Protein AF-A0A7S1Y8U8-F1 (afdb_monomer_lite)

Radius of gyration: 18.51 Å; chains: 1; bounding box: 50×30×47 Å

Sequence (179 aa):
EILGRHKGVWYHTVGQRKGIGRVLDPKATSRGPWFVVAKDPSKRIVYVSNEYDQEGFTQARSVVCVEDVQWIGGTPPDELQRNETSRFHMKIRHGPRLVEGTLRMITETTGKVKLDKKDSGLAPGQYVVFYELEGDQCYGAGVISEHHWGQFIEANREMSSGLSTATPGVTVCSMAERN

InterPro domains:
  IPR023382 tRNA-specific 2-thiouridylase MnmA-like, central domain superfamily [G3DSA:2.30.30.280] (1-55)
  IPR046884 tRNA-specific 2-thiouridylase MnmA-like, central domain [PF20259] (1-49)
  IPR046885 tRNA-specific 2-thiouridylase MnmA-like, C-terminal domain [PF20258] (65-144)
  IPR051305 tRNA-specific 2-thiouridylase MnmA [PTHR43052] (2-151)

pLDDT: mean 76.79, std 18.48, range [28.14, 97.0]

Secondary structure (DSSP, 8-state):
-EEEEES-GGG--TT--TTGGGTB-HHHHTT---EEEEEETTTTEEEEES-TTSTTTS--EEEEEEEEEEETTSS--HHHHTT-EEEEEEE-SSSS--EEEEEEESSSS-EEEEEEEEETT--TTPEEEEE-SSSS-EEEEEEEPTHHHHHHHHHTTGGGSS---PSTT---EEEEEP-

Organism: NCBI:txid210454

Structure (mmCIF, N/CA/C/O backbone):
data_AF-A0A7S1Y8U8-F1
#
_entry.id   AF-A0A7S1Y8U8-F1
#
loop_
_atom_site.group_PDB
_atom_site.id
_atom_site.type_symbol
_atom_site.label_atom_id
_atom_site.label_alt_id
_atom_site.label_comp_id
_atom_site.label_asym_id
_atom_site.label_entity_id
_atom_site.label_seq_id
_atom_site.pdbx_PDB_ins_code
_atom_site.Cartn_x
_atom_site.Cartn_y
_atom_site.Cartn_z
_atom_site.occupancy
_atom_site.B_iso_or_equiv
_atom_site.auth_seq_id
_atom_site.auth_comp_id
_atom_site.auth_asym_id
_atom_site.auth_atom_id
_atom_site.pdbx_PDB_model_num
ATOM 1 N N . GLU A 1 1 ? 21.272 4.872 -16.345 1.00 69.19 1 GLU A N 1
ATOM 2 C CA . GLU A 1 1 ? 21.391 4.424 -17.757 1.00 69.19 1 GLU A CA 1
ATOM 3 C C . GLU A 1 1 ? 19.986 4.147 -18.307 1.00 69.19 1 GLU A C 1
ATOM 5 O O . GLU A 1 1 ? 19.155 3.664 -17.540 1.00 69.19 1 GLU A O 1
ATOM 10 N N . ILE A 1 2 ? 19.689 4.483 -19.574 1.00 80.00 2 ILE A N 1
ATOM 11 C CA . ILE A 1 2 ? 18.428 4.072 -20.225 1.00 80.00 2 ILE A CA 1
ATOM 12 C C . ILE A 1 2 ? 18.645 2.676 -20.802 1.00 80.00 2 ILE A C 1
ATOM 14 O O . ILE A 1 2 ? 19.481 2.508 -21.684 1.00 80.00 2 ILE A O 1
ATOM 18 N N . LEU A 1 3 ? 17.894 1.687 -20.323 1.00 82.88 3 LEU A N 1
ATOM 19 C CA . LEU A 1 3 ? 18.066 0.288 -20.721 1.00 82.88 3 LEU A CA 1
ATOM 20 C C . LEU A 1 3 ? 17.022 -0.208 -21.710 1.00 82.88 3 LEU A C 1
ATOM 22 O O . LEU A 1 3 ? 17.063 -1.375 -22.064 1.00 82.88 3 LEU A O 1
ATOM 26 N N . GLY A 1 4 ? 16.056 0.606 -22.127 1.00 84.31 4 GLY A N 1
ATOM 27 C CA . GLY A 1 4 ? 14.989 0.113 -22.989 1.00 84.31 4 GLY A CA 1
ATOM 28 C C . GLY A 1 4 ? 13.886 1.118 -23.268 1.00 84.31 4 GLY A C 1
ATOM 29 O O . GLY A 1 4 ? 13.909 2.247 -22.768 1.00 84.31 4 GLY A O 1
ATOM 30 N N . ARG A 1 5 ? 12.901 0.686 -24.066 1.00 82.00 5 ARG A N 1
ATOM 31 C CA . ARG A 1 5 ? 11.708 1.481 -24.377 1.00 82.00 5 ARG A CA 1
ATOM 32 C C . ARG A 1 5 ? 10.408 0.700 -24.218 1.00 82.00 5 ARG A C 1
ATOM 34 O O . ARG A 1 5 ? 10.218 -0.349 -24.840 1.00 82.00 5 ARG A O 1
ATOM 41 N N . HIS A 1 6 ? 9.468 1.267 -23.470 1.00 83.88 6 HIS A N 1
ATOM 42 C CA . HIS A 1 6 ? 8.156 0.673 -23.207 1.00 83.88 6 HIS A CA 1
ATOM 43 C C . HIS A 1 6 ? 7.020 1.408 -23.940 1.00 83.88 6 HIS A C 1
ATOM 45 O O . HIS A 1 6 ? 7.225 2.464 -24.527 1.00 83.88 6 HIS A O 1
ATOM 51 N N . LYS A 1 7 ? 5.818 0.818 -23.957 1.00 79.62 7 LYS A N 1
ATOM 52 C CA . LYS A 1 7 ? 4.628 1.358 -24.653 1.00 79.62 7 LYS A CA 1
ATOM 53 C C . LYS A 1 7 ? 3.739 2.248 -23.767 1.00 79.62 7 LYS A C 1
ATOM 55 O O . LYS A 1 7 ? 2.592 2.486 -24.113 1.00 79.62 7 LYS A O 1
ATOM 60 N N . GLY A 1 8 ? 4.232 2.626 -22.592 1.00 78.94 8 GLY A N 1
ATOM 61 C CA . GLY A 1 8 ? 3.480 3.379 -21.587 1.00 78.94 8 GLY A CA 1
ATOM 62 C C . GLY A 1 8 ? 3.658 2.835 -20.179 1.00 78.94 8 GLY A C 1
ATOM 63 O O . GLY A 1 8 ? 3.891 1.640 -19.986 1.00 78.94 8 GLY A O 1
ATOM 64 N N . VAL A 1 9 ? 3.640 3.736 -19.198 1.00 79.06 9 VAL A N 1
ATOM 65 C CA . VAL A 1 9 ? 3.912 3.423 -17.782 1.00 79.06 9 VAL A CA 1
ATOM 66 C C . VAL A 1 9 ? 2.844 2.482 -17.208 1.00 79.06 9 VAL A C 1
ATOM 68 O O . VAL A 1 9 ? 3.146 1.619 -16.389 1.00 79.06 9 VAL A O 1
ATOM 71 N N . TRP A 1 10 ? 1.611 2.590 -17.705 1.00 80.50 10 TRP A N 1
ATOM 72 C CA . TRP A 1 10 ? 0.447 1.808 -17.278 1.00 80.50 10 TRP A CA 1
ATOM 73 C C . TRP A 1 10 ? 0.550 0.307 -17.567 1.00 80.50 10 TRP A C 1
ATOM 75 O O . TRP A 1 10 ? -0.069 -0.493 -16.874 1.00 80.50 10 TRP A O 1
ATOM 85 N N . TYR A 1 11 ? 1.367 -0.096 -18.546 1.00 82.69 11 TYR A N 1
ATOM 86 C CA . TYR A 1 11 ? 1.608 -1.511 -18.861 1.00 82.69 11 TYR A CA 1
ATOM 87 C C . TYR A 1 11 ? 2.568 -2.195 -17.882 1.00 82.69 11 TYR A C 1
ATOM 89 O O . TYR A 1 11 ? 2.895 -3.372 -18.060 1.00 82.69 11 TYR A O 1
ATOM 97 N N . HIS A 1 12 ? 3.041 -1.454 -16.878 1.00 80.38 12 HIS A N 1
ATOM 98 C CA . HIS A 1 12 ? 4.022 -1.916 -15.920 1.00 80.38 12 HIS A CA 1
ATOM 99 C C . HIS A 1 12 ? 3.521 -1.817 -14.481 1.00 80.38 12 HIS A C 1
ATOM 101 O O . HIS A 1 12 ? 2.915 -0.831 -14.055 1.00 80.38 12 HIS A O 1
ATOM 107 N N . THR A 1 13 ? 3.829 -2.852 -13.707 1.00 77.94 13 THR A N 1
ATOM 108 C CA . THR A 1 13 ? 3.494 -2.952 -12.283 1.00 77.94 13 THR A CA 1
ATOM 109 C C . THR A 1 13 ? 4.784 -3.046 -11.490 1.00 77.94 13 THR A C 1
ATOM 111 O O . THR A 1 13 ? 5.685 -3.782 -11.882 1.00 77.94 13 THR A O 1
ATOM 114 N N . VAL A 1 14 ? 4.899 -2.326 -10.375 1.00 76.19 14 VAL A N 1
ATOM 115 C CA . VAL A 1 14 ? 6.058 -2.487 -9.485 1.00 76.19 14 VAL A CA 1
ATOM 116 C C . VAL A 1 14 ? 6.130 -3.938 -8.994 1.00 76.19 14 VAL A C 1
ATOM 118 O O . VAL A 1 14 ? 5.110 -4.540 -8.671 1.00 76.19 14 VAL A O 1
ATOM 121 N N . GLY A 1 15 ? 7.324 -4.527 -9.016 1.00 72.62 15 GLY A N 1
ATOM 122 C CA . GLY A 1 15 ? 7.565 -5.951 -8.773 1.00 72.62 15 GLY A CA 1
ATOM 123 C C . GLY A 1 15 ? 7.315 -6.866 -9.974 1.00 72.62 15 GLY A C 1
ATOM 124 O O . GLY A 1 15 ? 7.547 -8.073 -9.894 1.00 72.62 15 GLY A O 1
ATOM 125 N N . GLN A 1 16 ? 6.884 -6.329 -11.121 1.00 81.88 16 GLN A N 1
ATOM 126 C CA . GLN A 1 16 ? 6.806 -7.107 -12.354 1.00 81.88 16 GLN A CA 1
ATOM 127 C C . GLN A 1 16 ? 8.196 -7.637 -12.717 1.00 81.88 16 GLN A C 1
ATOM 129 O O . GLN A 1 16 ? 9.157 -6.883 -12.723 1.00 81.88 16 GLN A O 1
ATOM 134 N N . ARG A 1 17 ? 8.275 -8.919 -13.089 1.00 83.62 17 ARG A N 1
ATOM 135 C CA . ARG A 1 17 ? 9.458 -9.564 -13.697 1.00 83.62 17 ARG A CA 1
ATOM 136 C C . ARG A 1 17 ? 9.176 -10.018 -15.128 1.00 83.62 17 ARG A C 1
ATOM 138 O O . ARG A 1 17 ? 9.946 -9.790 -16.059 1.00 83.62 17 ARG A O 1
ATOM 145 N N . LYS A 1 18 ? 8.040 -10.700 -15.316 1.00 81.06 18 LYS A N 1
ATOM 146 C CA . LYS A 1 18 ? 7.646 -11.277 -16.608 1.00 81.06 18 LYS A CA 1
ATOM 147 C C . LYS A 1 18 ? 7.398 -10.170 -17.637 1.00 81.06 18 LYS A C 1
ATOM 149 O O . LYS A 1 18 ? 6.710 -9.192 -17.362 1.00 81.06 18 LYS A O 1
ATOM 154 N N . GLY A 1 19 ? 7.942 -10.354 -18.838 1.00 81.44 19 GLY A N 1
ATOM 155 C CA . GLY A 1 19 ? 7.736 -9.449 -19.973 1.00 81.44 19 GLY A CA 1
ATOM 156 C C . GLY A 1 19 ? 8.672 -8.238 -20.030 1.00 81.44 19 GLY A C 1
ATOM 157 O O . GLY A 1 19 ? 8.811 -7.676 -21.111 1.00 81.44 19 GLY A O 1
ATOM 158 N N . ILE A 1 20 ? 9.379 -7.891 -18.944 1.00 83.44 20 ILE A N 1
ATOM 159 C CA . ILE A 1 20 ? 10.312 -6.747 -18.929 1.00 83.44 20 ILE A CA 1
ATOM 160 C C . ILE A 1 20 ? 11.476 -6.959 -19.893 1.00 83.44 20 ILE A C 1
ATOM 162 O O . ILE A 1 20 ? 11.795 -6.066 -20.666 1.00 83.44 20 ILE A O 1
ATOM 166 N N . GLY A 1 21 ? 12.061 -8.158 -19.938 1.00 80.44 21 GLY A N 1
ATOM 167 C CA . GLY A 1 21 ? 13.190 -8.436 -20.835 1.00 80.44 21 GLY A CA 1
ATOM 168 C C . GLY A 1 21 ? 12.913 -8.154 -22.320 1.00 80.44 21 GLY A C 1
ATOM 169 O O . GLY A 1 21 ? 13.849 -7.926 -23.070 1.00 80.44 21 GLY A O 1
ATOM 170 N N . ARG A 1 22 ? 11.642 -8.111 -22.754 1.00 82.00 22 ARG A N 1
ATOM 171 C CA . ARG A 1 22 ? 11.263 -7.803 -24.148 1.00 82.00 22 ARG A CA 1
ATOM 172 C C . ARG A 1 22 ? 11.342 -6.318 -24.499 1.00 82.00 22 ARG A C 1
ATOM 174 O O . ARG A 1 22 ? 11.332 -5.977 -25.677 1.00 82.00 22 ARG A O 1
ATOM 181 N N . VAL A 1 23 ? 11.317 -5.447 -23.494 1.00 81.38 23 VAL A N 1
ATOM 182 C CA . VAL A 1 23 ? 11.383 -3.988 -23.669 1.00 81.38 23 VAL A CA 1
ATOM 183 C C . VAL A 1 23 ? 12.761 -3.425 -23.326 1.00 81.38 23 VAL A C 1
ATOM 185 O O . VAL A 1 23 ? 13.000 -2.244 -23.572 1.00 81.38 23 VAL A O 1
ATOM 188 N N . LEU A 1 24 ? 13.658 -4.267 -22.803 1.00 83.00 24 LEU A N 1
ATOM 189 C CA . LEU A 1 24 ? 15.051 -3.939 -22.532 1.00 83.00 24 LEU A CA 1
ATOM 190 C C . LEU A 1 24 ? 15.939 -4.166 -23.763 1.00 83.00 24 LEU A C 1
ATOM 192 O O . LEU A 1 24 ? 15.653 -5.006 -24.615 1.00 83.00 24 LEU A O 1
ATOM 196 N N . ASP A 1 25 ? 17.039 -3.426 -23.824 1.00 82.19 25 ASP A N 1
ATOM 197 C CA . ASP A 1 25 ? 18.133 -3.620 -24.762 1.00 82.19 25 ASP A CA 1
ATOM 198 C C . ASP A 1 25 ? 18.725 -5.028 -24.568 1.00 82.19 25 ASP A C 1
ATOM 200 O O . ASP A 1 25 ? 18.914 -5.463 -23.424 1.00 82.19 25 ASP A O 1
ATOM 204 N N . PRO A 1 26 ? 19.058 -5.753 -25.650 1.00 79.88 26 PRO A N 1
ATOM 205 C CA . PRO A 1 26 ? 19.680 -7.070 -25.555 1.00 79.88 26 PRO A CA 1
ATOM 206 C C . PRO A 1 26 ? 20.896 -7.114 -24.615 1.00 79.88 26 PRO A C 1
ATOM 208 O O . PRO A 1 26 ? 21.052 -8.076 -23.862 1.00 79.88 26 PRO A O 1
ATOM 211 N N . LYS A 1 27 ? 21.718 -6.055 -24.572 1.00 78.81 27 LYS A N 1
ATOM 212 C CA . LYS A 1 27 ? 22.881 -5.963 -23.671 1.00 78.81 27 LYS A CA 1
ATOM 213 C C . LYS A 1 27 ? 22.501 -5.841 -22.197 1.00 78.81 27 LYS A C 1
ATOM 215 O O . LYS A 1 27 ? 23.290 -6.205 -21.334 1.00 78.81 27 LYS A O 1
ATOM 220 N N . ALA A 1 28 ? 21.317 -5.320 -21.892 1.00 76.69 28 ALA A N 1
ATOM 221 C CA . ALA A 1 28 ? 20.808 -5.257 -20.528 1.00 76.69 28 ALA 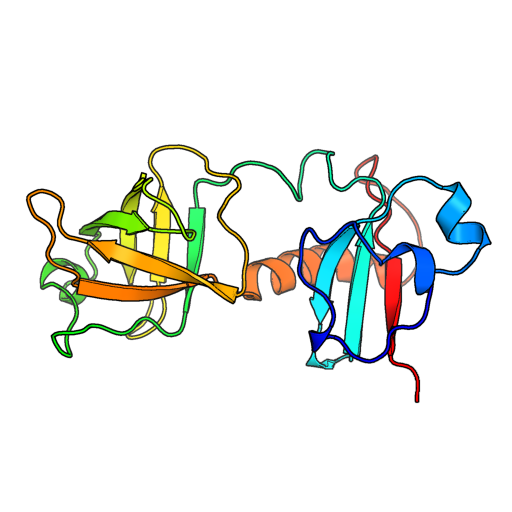A CA 1
ATOM 222 C C . ALA A 1 28 ? 20.317 -6.632 -20.060 1.00 76.69 28 ALA A C 1
ATOM 224 O O . ALA A 1 28 ? 20.509 -7.003 -18.902 1.00 76.69 28 ALA A O 1
ATOM 225 N N . THR A 1 29 ? 19.720 -7.418 -20.963 1.00 78.12 29 THR A N 1
ATOM 226 C CA . THR A 1 29 ? 19.162 -8.739 -20.622 1.00 78.12 29 THR A CA 1
ATOM 227 C C . THR A 1 29 ? 20.216 -9.765 -20.196 1.00 78.12 29 THR A C 1
ATOM 229 O O . THR A 1 29 ? 19.892 -10.685 -19.448 1.00 78.12 29 THR A O 1
ATOM 232 N N . SER A 1 30 ? 21.484 -9.587 -20.585 1.00 79.56 30 SER A N 1
ATOM 233 C CA . SER A 1 30 ? 22.591 -10.445 -20.141 1.00 79.56 30 SER A CA 1
ATOM 234 C C . SER A 1 30 ? 23.039 -10.186 -18.695 1.00 79.56 30 SER A C 1
ATOM 236 O O . SER A 1 30 ? 23.745 -11.017 -18.131 1.00 79.56 30 SER A O 1
ATOM 238 N N . ARG A 1 31 ? 22.610 -9.079 -18.068 1.00 78.12 31 ARG A N 1
ATOM 239 C CA . ARG A 1 31 ? 22.966 -8.704 -16.682 1.00 78.12 31 ARG A CA 1
ATOM 240 C C . ARG A 1 31 ? 22.062 -9.337 -15.608 1.00 78.12 31 ARG A C 1
ATOM 242 O O . ARG A 1 31 ? 22.163 -8.975 -14.438 1.00 78.12 31 ARG A O 1
ATOM 249 N N . GLY A 1 32 ? 21.182 -10.266 -15.984 1.00 77.38 32 GLY A N 1
ATOM 250 C CA . GLY A 1 32 ? 20.303 -10.990 -15.060 1.00 77.38 32 GLY A CA 1
ATOM 251 C C . GLY A 1 32 ? 18.824 -10.590 -15.149 1.00 77.38 32 GLY A C 1
ATOM 252 O O . GLY A 1 32 ? 18.426 -9.832 -1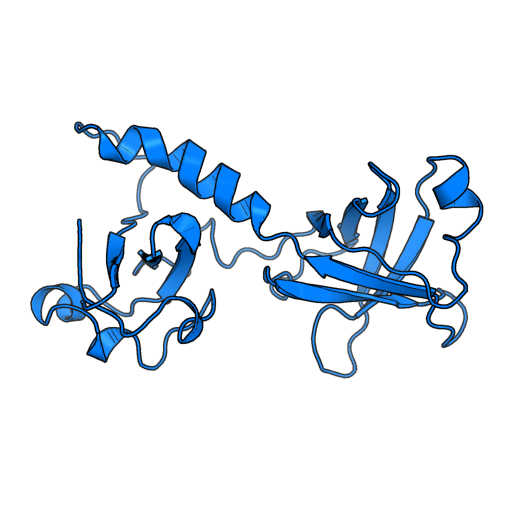6.038 1.00 77.38 32 GLY A O 1
ATOM 253 N N . PRO A 1 33 ? 17.966 -11.154 -14.278 1.00 80.69 33 PRO A N 1
ATOM 254 C CA . PRO A 1 33 ? 16.537 -10.867 -14.286 1.00 80.69 33 PRO A CA 1
ATOM 255 C C . PRO A 1 33 ? 16.270 -9.441 -13.798 1.00 80.69 33 PRO A C 1
ATOM 257 O O . PRO A 1 33 ? 16.720 -9.063 -12.727 1.00 80.69 33 PRO A O 1
ATOM 260 N N . TRP A 1 34 ? 15.487 -8.679 -14.556 1.00 83.69 34 TRP A N 1
ATOM 261 C CA . TRP A 1 34 ? 15.097 -7.313 -14.204 1.00 83.69 34 TRP A CA 1
ATOM 262 C C . TRP A 1 34 ? 13.676 -7.256 -13.655 1.00 83.69 34 TRP A C 1
ATOM 264 O O . TRP A 1 34 ? 12.793 -7.990 -14.115 1.00 83.69 34 TRP A O 1
ATOM 274 N N . PHE A 1 35 ? 13.455 -6.329 -12.728 1.00 82.06 35 PHE A N 1
ATOM 275 C CA . PHE A 1 35 ? 12.164 -6.065 -12.112 1.00 82.06 35 PHE A CA 1
ATOM 276 C C . PHE A 1 35 ? 11.841 -4.579 -12.160 1.00 82.06 35 PHE A C 1
ATOM 278 O O . PHE A 1 35 ? 12.747 -3.756 -12.039 1.00 82.06 35 PHE A O 1
ATOM 285 N N . VAL A 1 36 ? 10.562 -4.221 -12.290 1.00 80.00 36 VAL A N 1
ATOM 286 C CA . VAL A 1 36 ? 10.140 -2.826 -12.098 1.00 80.00 36 VAL A CA 1
ATOM 287 C C . VAL A 1 36 ? 10.246 -2.480 -10.619 1.00 80.00 36 VAL A C 1
ATOM 289 O O . VAL A 1 36 ? 9.593 -3.108 -9.790 1.00 80.00 36 VAL A O 1
ATOM 292 N N . VAL A 1 37 ? 11.032 -1.459 -10.295 1.00 73.81 37 VAL A N 1
ATOM 293 C CA . VAL A 1 37 ? 11.211 -0.971 -8.921 1.00 73.81 37 VAL A CA 1
ATOM 294 C C . VAL A 1 37 ? 10.379 0.266 -8.624 1.00 73.81 37 VAL A C 1
ATOM 296 O O . VAL A 1 37 ? 9.925 0.428 -7.501 1.00 73.81 37 VAL A O 1
ATOM 299 N N . ALA A 1 38 ? 10.145 1.123 -9.617 1.00 73.06 38 ALA A N 1
ATOM 300 C CA . ALA A 1 38 ? 9.365 2.346 -9.457 1.00 73.06 38 ALA A CA 1
ATOM 301 C C . ALA A 1 38 ? 8.824 2.830 -10.807 1.00 73.06 38 ALA A C 1
ATOM 303 O O . ALA A 1 38 ? 9.256 2.381 -11.873 1.00 73.06 38 ALA A O 1
ATOM 304 N N . LYS A 1 39 ? 7.884 3.772 -10.762 1.00 75.00 39 LYS A N 1
ATOM 305 C CA . LYS A 1 39 ? 7.298 4.427 -11.934 1.00 75.00 39 LYS A CA 1
ATOM 306 C C . LYS A 1 39 ? 7.240 5.929 -11.685 1.00 75.00 39 LYS A C 1
ATOM 308 O O . LYS A 1 39 ? 6.956 6.350 -10.571 1.00 75.00 39 LYS A O 1
ATOM 313 N N . ASP A 1 40 ? 7.475 6.715 -12.725 1.00 73.75 40 ASP A N 1
ATOM 314 C CA . ASP A 1 40 ? 7.230 8.156 -12.738 1.00 73.75 40 ASP A CA 1
ATOM 315 C C . ASP A 1 40 ? 6.325 8.465 -13.942 1.00 73.75 40 ASP A C 1
ATOM 317 O O . ASP A 1 40 ? 6.819 8.627 -15.065 1.00 73.75 40 ASP A O 1
ATOM 321 N N . PRO A 1 41 ? 4.991 8.494 -13.743 1.00 74.56 41 PRO A N 1
ATOM 322 C CA . PRO A 1 41 ? 4.038 8.805 -14.805 1.00 74.56 41 PRO A CA 1
ATOM 323 C C . PRO A 1 41 ? 4.237 10.207 -15.389 1.00 74.56 41 PRO A C 1
ATOM 325 O O . PRO A 1 41 ? 4.051 10.393 -16.590 1.00 74.56 41 PRO A O 1
ATOM 328 N N . SER A 1 42 ? 4.670 11.176 -14.570 1.00 73.12 42 SER A N 1
ATOM 329 C CA . SER A 1 42 ? 4.886 12.562 -15.004 1.00 73.12 42 SER A CA 1
ATOM 330 C C . SER A 1 42 ? 6.016 12.667 -16.029 1.00 73.12 42 SER A C 1
ATOM 332 O O . SER A 1 42 ? 5.905 13.393 -17.016 1.00 73.12 42 SER A O 1
ATOM 334 N N . LYS A 1 43 ? 7.075 11.871 -15.841 1.00 72.75 43 LYS A N 1
ATOM 335 C CA . LYS A 1 43 ? 8.221 11.794 -16.755 1.00 72.75 43 LYS A CA 1
ATOM 336 C C . LYS A 1 43 ? 8.121 10.666 -17.772 1.00 72.75 43 LYS A C 1
ATOM 338 O O . LYS A 1 43 ? 9.006 10.549 -18.615 1.00 72.75 43 LYS A O 1
ATOM 343 N N . ARG A 1 44 ? 7.071 9.842 -17.699 1.00 79.81 44 ARG A N 1
ATOM 344 C CA . ARG A 1 44 ? 6.885 8.644 -18.531 1.00 79.81 44 ARG A CA 1
ATOM 345 C C . ARG A 1 44 ? 8.061 7.664 -18.409 1.00 79.81 44 ARG A C 1
ATOM 347 O O . ARG A 1 44 ? 8.536 7.120 -19.405 1.00 79.81 44 ARG A O 1
ATOM 354 N N . ILE A 1 45 ? 8.553 7.473 -17.182 1.00 80.81 45 ILE A N 1
ATOM 355 C CA . ILE A 1 45 ? 9.703 6.612 -16.880 1.00 80.81 45 ILE A CA 1
ATOM 356 C C . ILE A 1 45 ? 9.256 5.404 -16.061 1.00 80.81 45 ILE A C 1
ATOM 358 O O . ILE A 1 45 ? 8.507 5.524 -15.091 1.00 80.81 45 ILE A O 1
ATOM 362 N N . VAL A 1 46 ? 9.785 4.234 -16.413 1.00 79.62 46 VAL A N 1
ATOM 363 C CA . VAL A 1 46 ? 9.733 3.034 -15.570 1.00 79.62 46 VAL A CA 1
ATOM 364 C C . VAL A 1 46 ? 11.143 2.714 -15.096 1.00 79.62 46 VAL A C 1
ATOM 366 O O . VAL A 1 46 ? 12.042 2.516 -15.911 1.00 79.62 46 VAL A O 1
ATOM 369 N N . TYR A 1 47 ? 11.341 2.662 -13.783 1.00 80.81 47 TYR A N 1
ATOM 370 C CA . TYR A 1 47 ? 12.617 2.300 -13.181 1.00 80.81 47 TYR A CA 1
ATOM 371 C C . TYR A 1 47 ? 12.693 0.790 -12.988 1.00 80.81 47 TYR A C 1
ATOM 373 O O . TYR A 1 47 ? 11.738 0.169 -12.515 1.00 80.81 47 TYR A O 1
ATOM 381 N N . VAL A 1 48 ? 13.837 0.205 -13.327 1.00 80.44 48 VAL A N 1
ATOM 382 C CA . VAL A 1 48 ? 14.106 -1.227 -13.209 1.00 80.44 48 VAL A CA 1
ATOM 383 C C . VAL A 1 48 ? 15.418 -1.493 -12.482 1.00 80.44 48 VAL A C 1
ATOM 385 O O . VAL A 1 48 ? 16.364 -0.713 -12.593 1.00 80.44 48 VAL A O 1
ATOM 388 N N . SER A 1 49 ? 15.475 -2.615 -11.768 1.00 80.00 49 SER A N 1
ATOM 389 C CA . SER A 1 49 ? 16.700 -3.132 -11.153 1.00 80.00 49 SER A CA 1
ATOM 390 C C . SER A 1 49 ? 16.799 -4.645 -11.333 1.00 80.00 49 SER A C 1
ATOM 392 O O . SER A 1 49 ? 15.781 -5.344 -11.341 1.00 80.00 49 SER A O 1
ATOM 394 N N . ASN A 1 50 ? 18.023 -5.146 -11.496 1.00 79.25 50 ASN A N 1
ATOM 395 C CA . ASN A 1 50 ? 18.357 -6.571 -11.455 1.00 79.25 50 ASN A CA 1
ATOM 396 C C . ASN A 1 50 ? 18.694 -7.065 -10.035 1.00 79.25 50 ASN A C 1
ATOM 398 O O . ASN A 1 50 ? 18.961 -8.248 -9.843 1.00 79.25 50 ASN A O 1
ATOM 402 N N . GLU A 1 51 ? 18.627 -6.176 -9.043 1.00 69.56 51 GLU A N 1
ATOM 403 C CA . GLU A 1 51 ? 18.923 -6.427 -7.627 1.00 69.56 51 GLU A CA 1
ATOM 404 C C . GLU A 1 51 ? 17.653 -6.267 -6.770 1.00 69.56 51 GLU A C 1
ATOM 406 O O . GLU A 1 51 ? 17.701 -5.919 -5.598 1.00 69.56 51 GLU A O 1
ATOM 411 N N . TYR A 1 52 ? 16.481 -6.541 -7.356 1.00 62.84 52 TYR A N 1
ATOM 412 C CA . TYR A 1 52 ? 15.168 -6.413 -6.702 1.00 62.84 52 TYR A CA 1
ATOM 413 C C . TYR A 1 52 ? 15.028 -7.235 -5.413 1.00 62.84 52 TYR A C 1
ATOM 415 O O . TYR A 1 52 ? 14.316 -6.837 -4.489 1.00 62.84 52 TYR A O 1
ATOM 423 N N . ASP A 1 53 ? 15.717 -8.373 -5.351 1.00 56.81 53 ASP A N 1
ATOM 424 C CA . ASP A 1 53 ? 15.734 -9.261 -4.188 1.00 56.81 53 ASP A CA 1
ATOM 425 C C . ASP A 1 53 ? 16.758 -8.823 -3.115 1.00 56.81 53 ASP A C 1
ATOM 427 O O . ASP A 1 53 ? 16.791 -9.409 -2.035 1.00 56.81 53 ASP A O 1
ATOM 431 N N . GLN A 1 54 ? 17.582 -7.796 -3.377 1.00 54.66 54 GLN A N 1
ATOM 432 C CA . GLN A 1 54 ? 18.476 -7.203 -2.377 1.00 54.66 54 GLN A CA 1
ATOM 433 C C . GLN A 1 54 ? 17.731 -6.193 -1.486 1.00 54.66 54 GLN A C 1
ATOM 435 O O . GLN A 1 54 ? 16.658 -5.683 -1.826 1.00 54.66 54 GLN A O 1
ATOM 440 N N . GLU A 1 55 ? 18.280 -5.946 -0.294 1.00 47.28 55 GLU A N 1
ATOM 441 C CA . GLU A 1 55 ? 17.673 -5.155 0.780 1.00 47.28 55 GLU A CA 1
ATOM 442 C C . GLU A 1 55 ? 17.213 -3.760 0.308 1.00 47.28 55 GLU A C 1
ATOM 444 O O . GLU A 1 55 ? 18.007 -2.839 0.168 1.00 47.28 55 GLU A O 1
ATOM 449 N N . GLY A 1 56 ? 15.906 -3.592 0.061 1.00 53.41 56 GLY A N 1
ATOM 450 C CA . GLY A 1 56 ? 15.317 -2.283 -0.252 1.00 53.41 56 GLY A CA 1
ATOM 451 C C . GLY A 1 56 ? 13.963 -2.323 -0.969 1.00 53.41 56 GLY A C 1
ATOM 452 O O . GLY A 1 56 ? 13.072 -1.549 -0.623 1.00 53.41 56 GLY A O 1
ATOM 453 N N . PHE A 1 57 ? 13.758 -3.248 -1.917 1.00 53.84 57 PHE A N 1
ATOM 454 C CA . PHE A 1 57 ? 12.538 -3.266 -2.754 1.00 53.84 57 PHE A CA 1
ATOM 455 C C . PHE A 1 57 ? 11.510 -4.329 -2.363 1.00 53.84 57 PHE A C 1
ATOM 457 O O . PHE A 1 57 ? 10.304 -4.083 -2.422 1.00 53.84 57 PHE A O 1
ATOM 464 N N . THR A 1 58 ? 11.987 -5.500 -1.953 1.00 52.78 58 THR A N 1
ATOM 465 C CA . THR A 1 58 ? 11.185 -6.679 -1.577 1.00 52.78 58 THR A CA 1
ATOM 466 C C . THR A 1 58 ? 11.046 -6.864 -0.074 1.00 52.78 58 THR A C 1
ATOM 468 O O . THR A 1 58 ? 10.328 -7.762 0.374 1.00 52.78 58 THR A O 1
ATOM 471 N N . GLN A 1 59 ? 11.710 -6.024 0.727 1.00 58.94 59 GLN A N 1
ATOM 472 C CA . GLN A 1 59 ? 11.647 -6.162 2.172 1.00 58.94 59 GLN A CA 1
ATOM 473 C C . GLN A 1 59 ? 10.210 -5.992 2.654 1.00 58.94 59 GLN A C 1
ATOM 475 O O . GLN A 1 59 ? 9.518 -5.020 2.339 1.00 58.94 59 GLN A O 1
ATOM 480 N N . ALA A 1 60 ? 9.780 -6.962 3.452 1.00 61.69 60 ALA A N 1
ATOM 481 C CA . ALA A 1 60 ? 8.535 -6.878 4.175 1.00 61.69 60 ALA A CA 1
ATOM 482 C C . ALA A 1 60 ? 8.561 -5.597 5.027 1.00 61.69 60 ALA A C 1
ATOM 484 O O . ALA A 1 60 ? 9.475 -5.378 5.830 1.00 61.69 60 ALA A O 1
ATOM 485 N N . ARG A 1 61 ? 7.577 -4.725 4.818 1.00 74.00 61 ARG A N 1
ATOM 486 C CA . ARG A 1 61 ? 7.465 -3.439 5.508 1.00 74.00 61 ARG A CA 1
ATOM 487 C C . ARG A 1 61 ? 6.366 -3.537 6.546 1.00 74.00 61 ARG A C 1
ATOM 489 O O . ARG A 1 61 ? 5.412 -4.292 6.394 1.00 74.00 61 ARG A O 1
ATOM 496 N N . SER A 1 62 ? 6.520 -2.794 7.628 1.00 84.06 62 SER A N 1
ATOM 497 C CA . SER A 1 62 ? 5.470 -2.642 8.632 1.00 84.06 62 SER A CA 1
ATOM 498 C C . SER A 1 62 ? 4.881 -1.242 8.628 1.00 84.06 62 SER A C 1
ATOM 500 O O . SER A 1 62 ? 3.961 -1.000 9.383 1.00 84.06 62 SER A O 1
ATOM 502 N N . VAL A 1 63 ? 5.389 -0.306 7.823 1.00 86.19 63 VAL A N 1
ATOM 503 C CA . VAL A 1 63 ? 4.927 1.085 7.820 1.00 86.19 63 VAL A CA 1
ATOM 504 C C . VAL A 1 63 ? 4.783 1.577 6.391 1.00 86.19 63 VAL A C 1
ATOM 506 O O . VAL A 1 63 ? 5.651 1.328 5.555 1.00 86.19 63 VAL A O 1
ATOM 509 N N . VAL A 1 64 ? 3.681 2.269 6.130 1.00 87.81 64 VAL A N 1
ATOM 510 C CA . VAL A 1 64 ? 3.283 2.734 4.802 1.00 87.81 64 VAL A CA 1
ATOM 511 C C . VAL A 1 64 ? 2.355 3.947 4.930 1.00 87.81 64 VAL A C 1
ATOM 513 O O . VAL A 1 64 ? 1.576 4.044 5.879 1.00 87.81 64 VAL A O 1
ATOM 516 N N . CYS A 1 65 ? 2.448 4.881 3.986 1.00 90.69 65 CYS A N 1
ATOM 517 C CA . CYS A 1 65 ? 1.486 5.974 3.854 1.00 90.69 65 CYS A CA 1
ATOM 518 C C . CYS A 1 65 ? 0.335 5.548 2.945 1.00 90.69 65 CYS A C 1
ATOM 520 O O . CYS A 1 65 ? 0.549 4.851 1.950 1.00 90.69 65 CYS A O 1
ATOM 522 N N . VAL A 1 66 ? -0.868 5.989 3.283 1.00 93.06 66 VAL A N 1
ATOM 523 C CA . VAL A 1 66 ? -2.075 5.782 2.489 1.00 93.06 66 VAL A CA 1
ATOM 524 C C . VAL A 1 66 ? -2.686 7.123 2.117 1.00 93.06 66 VAL A C 1
ATOM 526 O O . VAL A 1 66 ? -2.597 8.085 2.881 1.00 93.06 66 VAL A O 1
ATOM 529 N N . GLU A 1 67 ? -3.289 7.170 0.944 1.00 93.69 67 GLU A N 1
ATOM 530 C CA . GLU A 1 67 ? -3.982 8.319 0.370 1.00 93.69 67 GLU A CA 1
ATOM 531 C C . GLU A 1 67 ? -5.369 7.900 -0.120 1.00 93.69 67 GLU A C 1
ATOM 533 O O . GLU A 1 67 ? -5.693 6.709 -0.120 1.00 93.69 67 GLU A O 1
ATOM 538 N N . ASP A 1 68 ? -6.196 8.879 -0.482 1.00 94.12 68 ASP A N 1
ATOM 539 C CA . ASP A 1 68 ? -7.580 8.671 -0.916 1.00 94.12 68 ASP A CA 1
ATOM 540 C C . ASP A 1 68 ? -8.369 7.741 0.019 1.00 94.12 68 ASP A C 1
ATOM 542 O O . ASP A 1 68 ? -9.099 6.847 -0.414 1.00 94.12 68 ASP A O 1
ATOM 546 N N . VAL A 1 69 ? -8.192 7.930 1.330 1.00 96.00 69 VAL A N 1
ATOM 547 C CA . VAL A 1 69 ? -8.925 7.168 2.341 1.00 96.00 69 VAL A CA 1
ATOM 548 C C . VAL A 1 69 ? -10.403 7.550 2.280 1.00 96.00 69 VAL A C 1
ATOM 550 O O . VAL A 1 69 ? -10.763 8.715 2.441 1.00 96.00 69 VAL A O 1
ATOM 553 N N . GLN A 1 70 ? -11.255 6.551 2.067 1.00 96.44 70 GLN A N 1
ATOM 554 C CA . GLN A 1 70 ? -12.704 6.683 1.995 1.00 96.44 70 GLN A CA 1
ATOM 555 C C . GLN A 1 70 ? -13.379 5.780 3.022 1.00 96.44 70 GLN A C 1
ATOM 557 O O . GLN A 1 70 ? -13.030 4.606 3.166 1.00 96.44 70 GLN A O 1
ATOM 562 N N . TRP A 1 71 ? -14.387 6.330 3.695 1.00 96.06 71 TRP A N 1
ATOM 563 C CA . TRP A 1 71 ? -15.156 5.656 4.736 1.00 96.06 71 TRP A CA 1
ATOM 564 C C . TRP A 1 71 ? -16.554 5.318 4.229 1.00 96.06 71 TRP A C 1
ATOM 566 O O . TRP A 1 71 ? -17.244 6.179 3.686 1.00 96.06 71 TRP A O 1
ATOM 576 N N . ILE A 1 72 ? -16.998 4.078 4.438 1.00 95.00 72 ILE A N 1
ATOM 577 C CA . ILE A 1 72 ? -18.329 3.609 4.020 1.00 95.00 72 ILE A CA 1
ATOM 578 C C . ILE A 1 72 ? -19.429 4.369 4.771 1.00 95.00 72 ILE A C 1
ATOM 580 O O . ILE A 1 72 ? -20.443 4.728 4.180 1.00 95.00 72 ILE A O 1
ATOM 584 N N . GLY A 1 73 ? -19.206 4.668 6.054 1.00 90.38 73 GLY A N 1
ATOM 585 C CA . GLY A 1 73 ? -20.114 5.482 6.869 1.00 90.38 73 GLY A CA 1
ATOM 586 C C . GLY A 1 73 ? -20.060 6.986 6.575 1.00 90.38 73 GLY A C 1
ATOM 587 O O . GLY A 1 73 ? -20.725 7.755 7.259 1.00 90.38 73 GLY A O 1
ATOM 588 N N . GLY A 1 74 ? -19.253 7.430 5.604 1.00 90.75 74 GLY A N 1
ATOM 589 C CA . GLY A 1 74 ? -19.031 8.844 5.286 1.00 90.75 74 GLY A CA 1
ATOM 590 C C . GLY A 1 74 ? -18.049 9.557 6.222 1.00 90.75 74 GLY A C 1
ATOM 591 O O . GLY A 1 74 ? -17.384 10.496 5.792 1.00 90.75 74 GLY A O 1
ATOM 592 N N . THR A 1 75 ? -17.890 9.086 7.460 1.00 89.38 75 THR A N 1
ATOM 593 C CA . THR A 1 75 ? -16.936 9.626 8.437 1.00 89.38 75 THR A CA 1
ATOM 594 C C . THR A 1 75 ? -16.002 8.542 8.988 1.00 89.38 75 THR A C 1
ATOM 596 O O . THR A 1 75 ? -16.384 7.369 9.056 1.00 89.38 75 THR A O 1
ATOM 599 N N . PRO A 1 76 ? -14.766 8.907 9.383 1.00 90.94 76 PRO A N 1
ATOM 600 C CA . PRO A 1 76 ? -13.874 7.993 10.089 1.00 90.94 76 PRO A CA 1
ATOM 601 C C . PRO A 1 76 ? -14.416 7.628 11.481 1.00 90.94 76 PRO A C 1
ATOM 603 O O . PRO A 1 76 ? -15.185 8.404 12.050 1.00 90.94 76 PRO A O 1
ATOM 606 N N . PRO A 1 77 ? -13.964 6.512 12.082 1.00 89.38 77 PRO A N 1
ATOM 607 C CA . PRO A 1 77 ? -14.186 6.225 13.501 1.00 89.38 77 PRO A CA 1
ATOM 608 C C . PRO A 1 77 ? -13.771 7.381 14.423 1.00 89.38 77 PRO A C 1
ATOM 610 O O . PRO A 1 77 ? -12.845 8.137 14.110 1.00 89.38 77 PRO A O 1
ATOM 613 N N . ASP A 1 78 ? -14.446 7.512 15.564 1.00 88.19 78 ASP A N 1
ATOM 614 C CA . ASP A 1 78 ? -14.326 8.671 16.457 1.00 88.19 78 ASP A CA 1
ATOM 615 C C . ASP A 1 78 ? -12.898 8.898 16.973 1.00 88.19 78 ASP A C 1
ATOM 617 O O . ASP A 1 78 ? -12.463 10.041 17.115 1.00 88.19 78 ASP A O 1
ATOM 621 N N . GLU A 1 79 ? -12.134 7.835 17.229 1.00 88.12 79 GLU A N 1
ATOM 622 C CA . GLU A 1 79 ? -10.728 7.950 17.633 1.00 88.12 79 GLU A CA 1
ATOM 623 C C . GLU A 1 79 ? -9.893 8.650 16.550 1.00 88.12 79 GLU A C 1
ATOM 625 O O . GLU A 1 79 ? -9.105 9.551 16.846 1.00 88.12 79 GLU A O 1
ATOM 630 N N . LEU A 1 80 ? -10.096 8.304 15.273 1.00 89.44 80 LEU A N 1
ATOM 631 C CA . LEU A 1 80 ? -9.379 8.948 14.170 1.00 89.44 80 LEU A CA 1
ATOM 632 C C . LEU A 1 80 ? -9.782 10.419 14.019 1.00 89.44 80 LEU A C 1
ATOM 634 O O . LEU A 1 80 ? -8.925 11.243 13.705 1.00 89.44 80 LEU A O 1
ATOM 638 N N . GLN A 1 81 ? -11.047 10.765 14.287 1.00 85.62 81 GLN A N 1
ATOM 639 C CA . GLN A 1 81 ? -11.512 12.160 14.289 1.00 85.62 81 GLN A CA 1
ATOM 640 C C . GLN A 1 81 ? -10.827 12.998 15.381 1.00 85.62 81 GLN A C 1
ATOM 642 O O . GLN A 1 81 ? -10.563 14.183 15.184 1.00 85.62 81 GLN A O 1
ATOM 647 N N . ARG A 1 82 ? -10.471 12.383 16.516 1.00 87.06 82 ARG A N 1
ATOM 648 C CA . ARG A 1 82 ? -9.703 13.026 17.597 1.00 87.06 82 ARG A CA 1
ATOM 649 C C . ARG A 1 82 ? -8.192 13.068 17.341 1.00 87.06 82 ARG A C 1
ATOM 651 O O . ARG A 1 82 ? -7.431 13.426 18.237 1.00 87.06 82 ARG A O 1
ATOM 658 N N . ASN A 1 83 ? -7.740 12.742 16.126 1.00 85.62 83 ASN A N 1
ATOM 659 C CA . ASN A 1 83 ? -6.327 12.592 15.756 1.00 85.62 83 ASN A CA 1
ATOM 660 C C . ASN A 1 83 ? -5.583 11.499 16.549 1.00 85.62 83 ASN A C 1
ATOM 662 O O . ASN A 1 83 ? -4.347 11.515 16.639 1.00 85.62 83 ASN A O 1
ATOM 666 N N . GLU A 1 84 ? -6.320 10.541 17.112 1.00 90.69 84 GLU A N 1
ATOM 667 C CA . GLU A 1 84 ? -5.761 9.378 17.789 1.00 90.69 84 GLU A CA 1
ATOM 668 C C . GLU A 1 84 ? -5.423 8.278 16.767 1.00 90.69 84 GLU A C 1
ATOM 670 O O . GLU A 1 84 ? -5.584 8.414 15.552 1.00 90.69 84 GLU A O 1
ATOM 675 N N . THR A 1 85 ? -4.847 7.187 17.263 1.00 93.69 85 THR A N 1
ATOM 676 C CA . THR A 1 85 ? -4.491 6.022 16.451 1.00 93.69 85 THR A CA 1
ATOM 677 C C . THR A 1 85 ? -5.511 4.919 16.695 1.00 93.69 85 THR A C 1
ATOM 679 O O . THR A 1 85 ? -5.676 4.499 17.837 1.00 93.69 85 THR A O 1
ATOM 682 N N . SER A 1 86 ? -6.128 4.406 15.632 1.00 95.00 86 SER A N 1
ATOM 683 C CA . SER A 1 86 ? -7.091 3.298 15.707 1.00 95.00 86 SER A CA 1
ATOM 684 C C . SER A 1 86 ? -6.486 2.002 15.200 1.00 95.00 86 SER A C 1
ATOM 686 O O . SER A 1 86 ? -5.595 2.003 14.347 1.00 95.00 86 SER A O 1
ATOM 688 N N . ARG A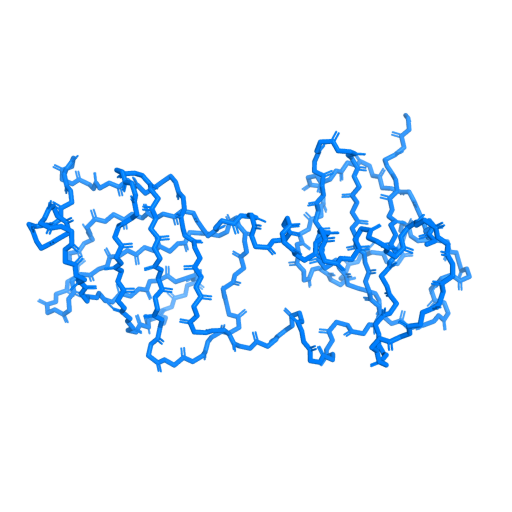 1 87 ? -6.975 0.881 15.723 1.00 96.44 87 ARG A N 1
ATOM 689 C CA . ARG A 1 87 ? -6.507 -0.463 15.383 1.00 96.44 87 ARG A CA 1
ATOM 690 C C . ARG A 1 87 ? -7.549 -1.166 14.513 1.00 96.44 87 ARG A C 1
ATOM 692 O O . ARG A 1 87 ? -8.738 -1.039 14.771 1.00 96.44 87 ARG A O 1
ATOM 699 N N . PHE A 1 88 ? -7.090 -1.888 13.495 1.00 96.69 88 PHE A N 1
ATOM 700 C CA . PHE A 1 88 ? -7.953 -2.543 12.511 1.00 96.69 88 PHE A CA 1
ATOM 701 C C . PHE A 1 88 ? -7.411 -3.913 12.113 1.00 96.69 88 PHE A C 1
ATOM 703 O O . PHE A 1 88 ? -6.197 -4.153 12.130 1.00 96.69 88 PHE A O 1
ATOM 710 N N . HIS A 1 89 ? -8.314 -4.773 11.645 1.00 96.69 89 HIS A N 1
ATOM 711 C CA . HIS A 1 89 ? -7.961 -5.837 10.714 1.00 96.69 89 HIS A CA 1
ATOM 712 C C . HIS A 1 89 ? -7.862 -5.248 9.311 1.00 96.69 89 HIS A C 1
ATOM 714 O O . HIS A 1 89 ? -8.717 -4.492 8.867 1.00 96.69 89 HIS A O 1
ATOM 720 N N . MET A 1 90 ? -6.787 -5.559 8.600 1.00 95.50 90 MET A N 1
ATOM 721 C CA . MET A 1 90 ? -6.464 -4.942 7.321 1.00 95.50 90 MET A CA 1
ATOM 722 C C . MET A 1 90 ? -6.327 -5.986 6.225 1.00 95.50 90 MET A C 1
ATOM 724 O O . MET A 1 90 ? -5.616 -6.985 6.368 1.00 95.50 90 MET A O 1
ATOM 728 N N . LYS A 1 91 ? -6.958 -5.720 5.082 1.00 94.38 91 LYS A N 1
ATOM 729 C CA . LYS A 1 91 ? -6.791 -6.512 3.862 1.00 94.38 91 LYS A CA 1
ATOM 730 C C . LYS A 1 91 ? -5.960 -5.728 2.858 1.00 94.38 91 LYS A C 1
ATOM 732 O O . LYS A 1 91 ? -6.417 -4.720 2.339 1.00 94.38 91 LYS A O 1
ATOM 737 N N . ILE A 1 92 ? -4.743 -6.201 2.603 1.00 91.31 92 ILE A N 1
ATOM 738 C CA . ILE A 1 92 ? -3.742 -5.500 1.773 1.00 91.31 92 ILE A CA 1
ATOM 739 C C . ILE A 1 92 ? -3.688 -6.064 0.343 1.00 91.31 92 ILE A C 1
ATOM 741 O O . ILE A 1 92 ? -3.269 -5.405 -0.601 1.00 91.31 92 ILE A O 1
ATOM 745 N N . ARG A 1 93 ? -4.120 -7.314 0.156 1.00 87.12 93 ARG A N 1
ATOM 746 C CA . ARG A 1 93 ? -4.180 -7.972 -1.153 1.00 87.12 93 ARG A CA 1
ATOM 747 C C . ARG A 1 93 ? -5.385 -8.891 -1.244 1.00 87.12 93 ARG A C 1
ATOM 749 O O . ARG A 1 93 ? -5.935 -9.321 -0.229 1.00 87.12 93 ARG A O 1
ATOM 756 N N . HIS A 1 94 ? -5.767 -9.232 -2.469 1.00 82.94 94 HIS A N 1
ATOM 757 C CA . HIS A 1 94 ? -6.809 -10.221 -2.705 1.00 82.94 94 HIS A CA 1
ATOM 758 C C . HIS A 1 94 ? -6.410 -11.581 -2.105 1.00 82.94 94 HIS A C 1
ATOM 760 O O . HIS A 1 94 ? -5.316 -12.088 -2.355 1.00 82.94 94 HIS A O 1
ATOM 766 N N . GLY A 1 95 ? -7.295 -12.161 -1.297 1.00 85.44 95 GLY A N 1
ATOM 767 C CA . GLY A 1 95 ? -7.065 -13.414 -0.582 1.00 85.44 95 GLY A CA 1
ATOM 768 C C . GLY A 1 95 ? -7.808 -13.466 0.758 1.00 85.44 95 GLY A C 1
ATOM 769 O O . GLY A 1 95 ? -8.503 -12.510 1.108 1.00 85.44 95 GLY A O 1
ATOM 770 N N . PRO A 1 96 ? -7.675 -14.572 1.507 1.00 83.31 96 PRO A N 1
ATOM 771 C CA . PRO A 1 96 ? -8.350 -14.751 2.795 1.00 83.31 96 PRO A CA 1
ATOM 772 C C . PRO A 1 96 ? -7.597 -14.119 3.976 1.00 83.31 96 PRO A C 1
ATOM 774 O O . PRO A 1 96 ? -8.142 -14.004 5.065 1.00 83.31 96 PRO A O 1
ATOM 777 N N . ARG A 1 97 ? -6.329 -13.735 3.792 1.00 89.50 97 ARG A N 1
ATOM 778 C CA . ARG A 1 97 ? -5.473 -13.261 4.883 1.00 89.50 97 ARG A CA 1
ATOM 779 C C . ARG A 1 97 ? -5.781 -11.808 5.241 1.00 89.50 97 ARG A C 1
ATOM 781 O O . ARG A 1 97 ? -5.605 -10.922 4.405 1.00 89.50 97 ARG A O 1
ATOM 788 N N . LEU A 1 98 ? -6.130 -11.594 6.504 1.00 92.50 98 LEU A N 1
ATOM 789 C CA . LEU A 1 98 ? -6.122 -10.296 7.170 1.00 92.50 98 LEU A CA 1
ATOM 790 C C . LEU A 1 98 ? -4.825 -10.139 7.968 1.00 92.50 98 LEU A C 1
ATOM 792 O O . LEU A 1 98 ? -4.202 -11.125 8.373 1.00 92.50 98 LEU A O 1
ATOM 796 N N . VAL A 1 99 ? -4.391 -8.901 8.153 1.00 93.75 99 VAL A N 1
ATOM 797 C CA . VAL A 1 99 ? -3.265 -8.557 9.023 1.00 93.75 99 VAL A CA 1
ATOM 798 C C . VAL A 1 99 ? -3.695 -7.486 10.008 1.00 93.75 99 VAL A C 1
ATOM 800 O O . VAL A 1 99 ? -4.519 -6.642 9.677 1.00 93.75 99 VAL A O 1
ATOM 803 N N . GLU A 1 100 ? -3.136 -7.503 11.208 1.00 96.06 100 GLU A N 1
ATOM 804 C CA . GLU A 1 100 ? -3.425 -6.467 12.195 1.00 96.06 100 GLU A CA 1
ATOM 805 C C . GLU A 1 100 ? -2.454 -5.301 12.076 1.00 96.06 100 GLU A C 1
ATOM 807 O O . GLU A 1 100 ? -1.266 -5.466 11.763 1.00 96.06 100 GLU A O 1
ATOM 812 N N . GLY A 1 101 ? -2.971 -4.117 12.368 1.00 96.00 101 GLY A N 1
ATOM 813 C CA . GLY A 1 101 ? -2.169 -2.919 12.454 1.00 96.00 101 GLY A CA 1
ATOM 814 C C . GLY A 1 101 ? -2.967 -1.737 12.962 1.00 96.00 101 GLY A C 1
ATOM 815 O O . GLY A 1 101 ? -4.135 -1.843 13.339 1.00 96.00 101 GLY A O 1
ATOM 816 N N . THR A 1 102 ? -2.319 -0.586 12.936 1.00 97.00 102 THR A N 1
ATOM 817 C CA . THR A 1 102 ? -2.912 0.684 13.302 1.00 97.00 102 THR A CA 1
ATOM 818 C C . THR A 1 102 ? -2.911 1.665 12.145 1.00 97.00 102 THR A C 1
ATOM 820 O O . THR A 1 102 ? -2.037 1.634 11.278 1.00 97.00 102 THR A O 1
ATOM 823 N N . LEU A 1 103 ? -3.902 2.547 12.143 1.00 96.75 103 LEU A N 1
ATOM 824 C CA . LEU A 1 103 ? -4.008 3.689 11.252 1.00 96.75 103 LEU A CA 1
ATOM 825 C C . LEU A 1 103 ? -4.021 4.960 12.100 1.00 96.75 103 LEU A C 1
ATOM 827 O O . LEU A 1 103 ? -4.715 5.042 13.112 1.00 96.75 103 LEU A O 1
ATOM 831 N N . ARG A 1 104 ? -3.265 5.959 11.658 1.00 95.56 104 ARG A N 1
ATOM 832 C CA . ARG A 1 104 ? -3.357 7.334 12.146 1.00 95.56 104 ARG A CA 1
ATOM 833 C C . ARG A 1 104 ? -3.582 8.255 10.957 1.00 95.56 104 ARG A C 1
ATOM 835 O O . ARG A 1 104 ? -2.780 8.225 10.022 1.00 95.56 104 ARG A O 1
ATOM 842 N N . MET A 1 105 ? -4.627 9.073 11.000 1.00 94.75 105 MET A N 1
ATOM 843 C CA . MET A 1 105 ? -4.870 10.078 9.965 1.00 94.75 105 MET A CA 1
ATOM 844 C C . MET A 1 105 ? -3.861 11.228 10.096 1.00 94.75 105 MET A C 1
ATOM 846 O O . MET A 1 105 ? -3.484 11.622 11.200 1.00 94.75 105 MET A O 1
ATOM 850 N N . ILE A 1 106 ? -3.365 11.710 8.958 1.00 91.44 106 ILE A N 1
ATOM 851 C CA . ILE A 1 106 ? -2.484 12.883 8.844 1.00 91.44 106 ILE A CA 1
ATOM 852 C C . ILE A 1 106 ? -3.301 14.074 8.332 1.00 91.44 106 ILE A C 1
ATOM 854 O O . ILE A 1 106 ? -3.137 15.190 8.818 1.00 91.44 106 ILE A O 1
ATOM 858 N N . THR A 1 107 ? -4.189 13.823 7.371 1.00 90.69 107 THR A N 1
ATOM 859 C CA . THR A 1 107 ? -5.223 14.748 6.888 1.00 90.69 107 THR A CA 1
ATOM 860 C C . THR A 1 107 ? -6.560 14.006 6.824 1.00 90.69 107 THR A C 1
ATOM 862 O O . THR A 1 107 ? -6.636 12.850 7.227 1.00 90.69 107 THR A O 1
ATOM 865 N N . GLU A 1 108 ? -7.615 14.620 6.288 1.00 88.56 108 GLU A N 1
ATOM 866 C CA . GLU A 1 108 ? -8.923 13.963 6.129 1.00 88.56 108 GLU A CA 1
ATOM 867 C C . GLU A 1 108 ? -8.882 12.716 5.227 1.00 88.56 108 GLU A C 1
ATOM 869 O O . GLU A 1 108 ? -9.632 11.768 5.448 1.00 88.56 108 GLU A O 1
ATOM 874 N N . THR A 1 109 ? -7.982 12.687 4.239 1.00 91.75 109 THR A N 1
ATOM 875 C CA . THR A 1 109 ? -7.900 11.622 3.222 1.00 91.75 109 THR A CA 1
ATOM 876 C C . THR A 1 109 ? -6.549 10.915 3.179 1.00 91.75 109 THR A C 1
ATOM 878 O O . THR A 1 109 ? -6.381 9.965 2.417 1.00 91.75 109 THR A O 1
ATOM 881 N N . THR A 1 110 ? -5.575 11.341 3.988 1.00 92.88 110 THR A N 1
ATOM 882 C CA . THR A 1 110 ? -4.246 10.718 4.047 1.00 92.88 110 THR A CA 1
ATOM 883 C C . THR A 1 110 ? -3.930 10.230 5.448 1.00 92.88 110 THR A C 1
ATOM 885 O O . THR A 1 110 ? -4.299 10.849 6.448 1.00 92.88 110 THR A O 1
ATOM 888 N N . GLY A 1 111 ? -3.211 9.118 5.536 1.00 93.25 111 GLY A N 1
ATOM 889 C CA . GLY A 1 111 ? -2.888 8.496 6.809 1.00 93.25 111 GLY A CA 1
ATOM 890 C C . GLY A 1 111 ? -1.620 7.664 6.767 1.00 93.25 111 GLY A C 1
ATOM 891 O O . GLY A 1 111 ? -1.012 7.426 5.724 1.00 93.25 111 GLY A O 1
ATOM 892 N N . LYS A 1 112 ? -1.214 7.202 7.944 1.00 93.94 112 LYS A N 1
ATOM 893 C CA . LYS A 1 112 ? -0.084 6.300 8.132 1.00 93.94 112 LYS A CA 1
ATOM 894 C C . LYS A 1 112 ? -0.582 4.991 8.714 1.00 93.94 112 LYS A C 1
ATOM 896 O O . LYS A 1 112 ? -1.126 4.970 9.817 1.00 93.94 112 LYS A O 1
ATOM 901 N N . VAL A 1 113 ? -0.347 3.912 7.980 1.00 94.81 113 VAL A N 1
ATOM 902 C CA . VAL A 1 113 ? -0.623 2.548 8.420 1.00 94.81 113 VAL A CA 1
ATOM 903 C C . VAL A 1 113 ? 0.651 1.936 8.992 1.00 94.81 113 VAL A C 1
ATOM 905 O O . VAL A 1 113 ? 1.729 2.028 8.395 1.00 94.81 113 VAL A O 1
ATOM 908 N N . LYS A 1 114 ? 0.526 1.301 10.158 1.00 94.12 114 LYS A N 1
ATOM 909 C CA . LYS A 1 114 ? 1.573 0.509 10.799 1.00 94.12 114 LYS A CA 1
ATOM 910 C C . LYS A 1 114 ? 1.061 -0.905 11.072 1.00 94.12 114 LYS A C 1
ATOM 912 O O . LYS A 1 114 ? 0.205 -1.088 11.922 1.00 94.12 114 LYS A O 1
ATOM 917 N N . LEU A 1 115 ? 1.604 -1.899 10.383 1.00 93.75 115 LEU A N 1
ATOM 918 C CA . LEU A 1 115 ? 1.329 -3.314 10.615 1.00 93.75 115 LEU A CA 1
ATOM 919 C C . LEU A 1 115 ? 2.118 -3.839 11.815 1.00 93.75 115 LEU A C 1
ATOM 921 O O . LEU A 1 115 ? 3.276 -3.466 12.024 1.00 93.75 115 LEU A O 1
ATOM 925 N N . ASP A 1 116 ? 1.530 -4.783 12.538 1.00 92.88 116 ASP A N 1
ATOM 926 C CA . ASP A 1 116 ? 2.187 -5.451 13.665 1.00 92.88 116 ASP A CA 1
ATOM 927 C C . ASP A 1 116 ? 3.327 -6.366 13.211 1.00 92.88 116 ASP A C 1
ATOM 929 O O . ASP A 1 116 ? 4.352 -6.508 13.880 1.00 92.88 116 ASP A O 1
ATOM 933 N N . LYS A 1 117 ? 3.165 -6.975 12.034 1.00 86.88 117 LYS A N 1
ATOM 934 C CA . LYS A 1 117 ? 4.178 -7.808 11.389 1.00 86.88 117 LYS A CA 1
ATOM 935 C C . LYS A 1 117 ? 4.513 -7.226 10.030 1.00 86.88 117 LYS A C 1
ATOM 937 O O . LYS A 1 117 ? 3.640 -6.761 9.304 1.00 86.88 117 LYS A O 1
ATOM 942 N N . LYS A 1 118 ? 5.795 -7.292 9.676 1.00 82.00 118 LYS A N 1
ATOM 943 C CA . LYS A 1 118 ? 6.263 -6.925 8.343 1.00 82.00 118 LYS A CA 1
ATOM 944 C C . LYS A 1 118 ? 5.532 -7.772 7.288 1.00 82.00 118 LYS A C 1
ATOM 946 O O . LYS A 1 118 ? 5.497 -8.997 7.409 1.00 82.00 118 LYS A O 1
ATOM 951 N N . ASP A 1 119 ? 5.002 -7.138 6.245 1.00 80.62 119 ASP A N 1
ATOM 952 C CA . ASP A 1 119 ? 4.379 -7.811 5.100 1.00 80.62 119 ASP A CA 1
ATOM 953 C C . ASP A 1 119 ? 4.976 -7.281 3.787 1.00 80.62 119 ASP A C 1
ATOM 955 O O . ASP A 1 119 ? 5.162 -6.076 3.606 1.00 80.62 119 ASP A O 1
ATOM 959 N N . SER A 1 120 ? 5.325 -8.185 2.871 1.00 73.44 120 SER A N 1
ATOM 960 C CA . SER A 1 120 ? 5.819 -7.836 1.530 1.00 73.44 120 SER A CA 1
ATOM 961 C C . SER A 1 120 ? 4.691 -7.479 0.558 1.00 73.44 120 SER A C 1
ATOM 963 O O . SER A 1 120 ? 4.952 -7.004 -0.541 1.00 73.44 120 SER A O 1
ATOM 965 N N . GLY A 1 121 ? 3.430 -7.671 0.958 1.00 71.94 121 GLY A N 1
ATOM 966 C CA . GLY A 1 121 ? 2.245 -7.320 0.181 1.00 71.94 121 GLY A CA 1
ATOM 967 C C . GLY A 1 121 ? 1.911 -5.838 0.132 1.00 71.94 121 GLY A C 1
ATOM 968 O O . GLY A 1 121 ? 0.935 -5.491 -0.512 1.00 71.94 121 GLY A O 1
ATOM 969 N N . LEU A 1 122 ? 2.667 -4.977 0.813 1.00 77.38 122 LEU A N 1
ATOM 970 C CA . LEU A 1 122 ? 2.480 -3.529 0.773 1.00 77.38 122 LEU A CA 1
ATOM 971 C C . LEU A 1 122 ? 3.018 -2.955 -0.548 1.00 77.38 122 LEU A C 1
ATOM 973 O O . LEU A 1 122 ? 4.141 -2.442 -0.595 1.00 77.38 122 LEU A O 1
ATOM 977 N N . ALA A 1 123 ? 2.236 -3.061 -1.625 1.00 76.75 123 ALA A N 1
ATOM 978 C CA . ALA A 1 123 ? 2.598 -2.509 -2.927 1.00 76.75 123 ALA A CA 1
ATOM 979 C C . ALA A 1 123 ? 1.823 -1.212 -3.227 1.00 76.75 123 ALA A C 1
ATOM 981 O O . ALA A 1 123 ? 0.601 -1.178 -3.076 1.00 76.75 123 ALA A O 1
ATOM 982 N N . PRO A 1 124 ? 2.502 -0.148 -3.686 1.00 78.50 124 PRO A N 1
ATOM 983 C CA . PRO A 1 124 ? 1.823 1.087 -4.062 1.00 78.50 124 PRO A CA 1
ATOM 984 C C . PRO A 1 124 ? 0.816 0.943 -5.196 1.00 78.50 124 PRO A C 1
ATOM 986 O O . PRO A 1 124 ? 0.980 0.107 -6.088 1.00 78.50 124 PRO A O 1
ATOM 989 N N . GLY A 1 125 ? -0.253 1.733 -5.103 1.00 78.00 125 GLY A N 1
ATOM 990 C CA . GLY A 1 125 ? -1.446 1.624 -5.939 1.00 78.00 125 GLY A CA 1
ATOM 991 C C . GLY A 1 125 ? -2.393 0.481 -5.549 1.00 78.00 125 GLY A C 1
ATOM 992 O O . GLY A 1 125 ? -3.483 0.388 -6.109 1.00 78.00 125 GLY A O 1
ATOM 993 N N . GLN A 1 126 ? -2.025 -0.397 -4.605 1.00 85.94 126 GLN A N 1
ATOM 994 C CA . GLN A 1 126 ? -2.973 -1.355 -4.025 1.00 85.94 126 GLN A CA 1
ATOM 995 C C . GLN A 1 126 ? -3.794 -0.707 -2.916 1.00 85.94 126 GLN A C 1
ATOM 997 O O . GLN A 1 126 ? -3.349 0.231 -2.264 1.00 85.94 126 GLN A O 1
ATOM 1002 N N . TYR A 1 127 ? -4.979 -1.254 -2.668 1.00 92.38 127 TYR A N 1
ATOM 1003 C CA . TYR A 1 127 ? -5.820 -0.824 -1.561 1.00 92.38 127 TYR A CA 1
ATOM 1004 C C . TYR A 1 127 ? -5.439 -1.537 -0.265 1.00 92.38 127 TYR A C 1
ATOM 1006 O O . TYR A 1 127 ? -5.176 -2.741 -0.256 1.00 92.38 127 TYR A O 1
ATOM 1014 N N . VAL A 1 128 ? -5.506 -0.803 0.840 1.00 95.00 128 VAL A N 1
ATOM 1015 C CA . VAL A 1 128 ? -5.700 -1.371 2.170 1.00 95.00 128 VAL A CA 1
ATOM 1016 C C . VAL A 1 128 ? -7.148 -1.141 2.581 1.00 95.00 128 VAL A C 1
ATOM 1018 O O . VAL A 1 128 ? -7.650 -0.024 2.509 1.00 95.00 128 VAL A O 1
ATOM 1021 N N . VAL A 1 129 ? -7.832 -2.209 2.978 1.00 96.50 129 VAL A N 1
ATOM 1022 C CA . VAL A 1 129 ? -9.219 -2.156 3.461 1.00 96.50 129 VAL A CA 1
ATOM 1023 C C . VAL A 1 129 ? -9.217 -2.344 4.971 1.00 96.50 129 VAL A C 1
ATOM 1025 O O . VAL A 1 129 ? -8.556 -3.264 5.454 1.00 96.50 129 VAL A O 1
ATOM 1028 N N . PHE A 1 130 ? -9.938 -1.488 5.689 1.00 96.62 130 PHE A N 1
ATOM 1029 C CA . PHE A 1 130 ? -10.004 -1.445 7.148 1.00 96.62 130 PHE A CA 1
ATOM 1030 C C . PHE A 1 130 ? -11.279 -2.132 7.646 1.00 96.62 130 PHE A C 1
ATOM 1032 O O . PHE A 1 130 ? -12.387 -1.703 7.326 1.00 96.62 130 PHE A O 1
ATOM 1039 N N . TYR A 1 131 ? -11.104 -3.180 8.442 1.00 95.75 131 TYR A N 1
ATOM 1040 C CA . TYR A 1 131 ? -12.155 -3.952 9.094 1.00 95.75 131 TYR A CA 1
ATOM 1041 C C . TYR A 1 131 ? -12.065 -3.808 10.610 1.00 95.75 131 TYR A C 1
ATOM 1043 O O . TYR A 1 131 ? -10.986 -3.580 11.171 1.00 95.75 131 TYR A O 1
ATOM 1051 N N . GLU A 1 132 ? -13.208 -3.970 11.260 1.00 94.00 132 GLU A N 1
ATOM 1052 C CA . GLU A 1 132 ? -13.320 -4.100 12.708 1.00 94.00 132 GLU A CA 1
ATOM 1053 C C . GLU A 1 132 ? -12.490 -5.275 13.255 1.00 94.00 132 GLU A C 1
ATOM 1055 O O . GLU A 1 132 ? -12.197 -6.233 12.542 1.00 94.00 132 GLU A O 1
ATOM 1060 N N . LEU A 1 133 ? -12.076 -5.183 14.523 1.00 91.56 133 LEU A N 1
ATOM 1061 C CA . LEU A 1 133 ? -11.320 -6.248 15.198 1.00 91.56 133 LEU A CA 1
ATOM 1062 C C . LEU A 1 133 ? -12.213 -7.403 15.669 1.00 91.56 133 LEU A C 1
ATOM 1064 O O . LEU A 1 133 ? -11.769 -8.549 15.699 1.00 91.56 133 LEU A O 1
ATOM 1068 N N . GLU A 1 134 ? -13.453 -7.096 16.047 1.00 86.69 134 GLU A N 1
ATOM 1069 C CA . GLU A 1 134 ? -14.430 -8.032 16.609 1.00 86.69 134 GLU A CA 1
ATOM 1070 C C . GLU A 1 134 ? -15.667 -8.123 15.703 1.00 86.69 134 GLU A C 1
ATOM 1072 O O . GLU A 1 134 ? -16.783 -7.827 16.112 1.00 86.69 134 GLU A O 1
ATOM 1077 N N . GLY A 1 135 ? -15.472 -8.519 14.443 1.00 85.06 135 GLY A N 1
ATOM 1078 C CA . GLY A 1 135 ? -16.567 -8.630 13.481 1.00 85.06 135 GLY A CA 1
ATOM 1079 C C . GLY A 1 135 ? -16.091 -8.734 12.037 1.00 85.06 135 GLY A C 1
ATOM 1080 O O . GLY A 1 135 ? -14.922 -9.007 11.763 1.00 85.06 135 GLY A O 1
ATOM 1081 N N . ASP A 1 136 ? -17.012 -8.514 11.103 1.00 86.81 136 ASP A N 1
ATOM 1082 C CA . ASP A 1 136 ? -16.756 -8.438 9.662 1.00 86.81 136 ASP A CA 1
ATOM 1083 C C . ASP A 1 136 ? -17.106 -7.063 9.066 1.00 86.81 136 ASP A C 1
ATOM 1085 O O . ASP A 1 136 ? -17.047 -6.874 7.846 1.00 86.81 136 ASP A O 1
ATOM 1089 N N . GLN A 1 137 ? -17.411 -6.077 9.920 1.00 93.00 137 GLN A N 1
ATOM 1090 C CA . GLN A 1 137 ? -17.741 -4.726 9.491 1.00 93.00 137 GLN A CA 1
ATOM 1091 C C . GLN A 1 137 ? -16.548 -4.081 8.778 1.00 93.00 137 GLN A C 1
ATOM 1093 O O . GLN A 1 137 ? -15.454 -3.926 9.325 1.00 93.00 137 GLN A O 1
ATOM 1098 N N . CYS A 1 138 ? -16.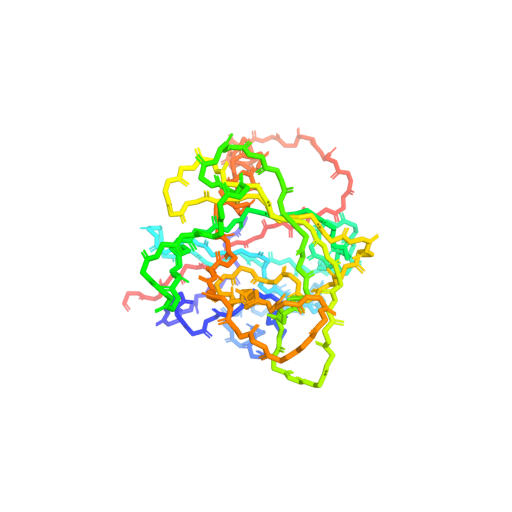785 -3.659 7.538 1.00 95.12 138 CYS A N 1
ATOM 1099 C CA . CYS A 1 138 ? -15.848 -2.860 6.763 1.00 95.12 138 CYS A CA 1
ATOM 1100 C C . CYS A 1 138 ? -16.075 -1.375 7.074 1.00 95.12 138 CYS A C 1
ATOM 1102 O O . CYS A 1 138 ? -17.184 -0.865 6.907 1.00 95.12 138 CYS A O 1
ATOM 1104 N N . TYR A 1 139 ? -15.032 -0.672 7.510 1.00 95.50 139 TYR A N 1
ATOM 1105 C CA . TYR A 1 139 ? -15.093 0.771 7.748 1.00 95.50 139 TYR A CA 1
ATOM 1106 C C . TYR A 1 139 ? -14.802 1.573 6.485 1.00 95.50 139 TYR A C 1
ATOM 1108 O O . TYR A 1 139 ? -15.390 2.633 6.274 1.00 95.50 139 TYR A O 1
ATOM 1116 N N . GLY A 1 140 ? -13.894 1.090 5.642 1.00 95.88 140 GLY A N 1
ATOM 1117 C CA . GLY A 1 140 ? -13.408 1.862 4.510 1.00 95.88 140 GLY A CA 1
ATOM 1118 C C . GLY A 1 140 ? -12.147 1.289 3.890 1.00 95.88 140 GLY A C 1
ATOM 1119 O O . GLY A 1 140 ? -11.696 0.196 4.237 1.00 95.88 140 GLY A O 1
ATOM 1120 N N . ALA A 1 141 ? -11.560 2.046 2.972 1.00 97.00 141 ALA A N 1
ATOM 1121 C CA . ALA A 1 141 ? -10.315 1.683 2.314 1.00 97.00 141 ALA A CA 1
ATOM 1122 C C . ALA A 1 141 ? -9.487 2.921 1.972 1.00 97.00 141 ALA A C 1
ATOM 1124 O O . ALA A 1 141 ? -10.020 4.017 1.854 1.00 97.00 141 ALA A O 1
ATOM 1125 N N . GLY A 1 142 ? -8.185 2.732 1.785 1.00 95.12 142 GLY A N 1
ATOM 1126 C CA . GLY A 1 142 ? -7.282 3.741 1.238 1.00 95.12 142 GLY A CA 1
ATOM 1127 C C . GLY A 1 142 ? -6.315 3.120 0.243 1.00 95.12 142 GLY A C 1
ATOM 1128 O O . GLY A 1 142 ? -6.093 1.906 0.251 1.00 95.12 142 GLY A O 1
ATOM 1129 N N . VAL A 1 143 ? -5.732 3.946 -0.612 1.00 92.31 143 VAL A N 1
ATOM 1130 C CA . VAL A 1 143 ? -4.717 3.534 -1.581 1.00 92.31 143 VAL A CA 1
ATOM 1131 C C . VAL A 1 143 ? -3.348 3.630 -0.923 1.00 92.31 143 VAL A C 1
ATOM 1133 O O . VAL A 1 143 ? -3.012 4.629 -0.296 1.00 92.31 143 VAL A O 1
ATOM 1136 N N . ILE A 1 144 ? -2.532 2.588 -1.046 1.00 89.00 144 ILE A N 1
ATOM 1137 C CA . ILE A 1 144 ? -1.134 2.635 -0.628 1.00 89.00 144 ILE A CA 1
ATOM 1138 C C . ILE A 1 144 ? -0.409 3.627 -1.530 1.00 89.00 144 ILE A C 1
ATOM 1140 O O . ILE A 1 144 ? -0.274 3.397 -2.734 1.00 89.00 144 ILE A O 1
ATOM 1144 N N . SER A 1 145 ? 0.080 4.702 -0.918 1.00 83.81 145 SER A N 1
ATOM 1145 C CA . SER A 1 145 ? 0.604 5.851 -1.638 1.00 83.81 145 SER A CA 1
ATOM 1146 C C . SER A 1 145 ? 1.820 5.495 -2.488 1.00 83.81 145 SER A C 1
ATOM 1148 O O . SER A 1 145 ? 2.759 4.824 -2.034 1.00 83.81 145 SER A O 1
ATOM 1150 N N . GLU A 1 146 ? 1.835 6.001 -3.723 1.00 68.12 146 GLU A N 1
ATOM 1151 C CA . GLU A 1 146 ? 3.008 5.940 -4.599 1.00 68.12 146 GLU A CA 1
ATOM 1152 C C . GLU A 1 146 ? 4.119 6.911 -4.153 1.00 68.12 146 GLU A C 1
ATOM 1154 O O . GLU A 1 146 ? 5.271 6.739 -4.554 1.00 68.12 146 GLU A O 1
ATOM 1159 N N . HIS A 1 147 ? 3.838 7.868 -3.254 1.00 59.44 147 HIS A N 1
ATOM 1160 C CA . HIS A 1 147 ? 4.802 8.885 -2.809 1.00 59.44 147 HIS A CA 1
ATOM 1161 C C . HIS A 1 147 ? 6.028 8.323 -2.073 1.00 59.44 147 HIS A C 1
ATOM 1163 O O . HIS A 1 147 ? 7.080 8.964 -2.067 1.00 59.44 147 HIS A O 1
ATOM 1169 N N . HIS A 1 148 ? 5.962 7.101 -1.530 1.00 54.53 148 HIS A N 1
ATOM 1170 C CA . HIS A 1 148 ? 7.153 6.429 -0.990 1.00 54.53 148 HIS A CA 1
ATOM 1171 C C . HIS A 1 148 ? 8.208 6.161 -2.086 1.00 54.53 148 HIS A C 1
ATOM 1173 O O . HIS A 1 148 ? 9.406 6.141 -1.806 1.00 54.53 148 HIS A O 1
ATOM 1179 N N . TRP A 1 149 ? 7.789 6.024 -3.353 1.00 54.81 149 TRP A N 1
ATOM 1180 C CA . TRP A 1 149 ? 8.709 5.986 -4.492 1.00 54.81 149 TRP A CA 1
ATOM 1181 C C . TRP A 1 149 ? 9.258 7.360 -4.847 1.00 54.81 149 TRP A C 1
ATOM 1183 O O . TRP A 1 149 ? 10.371 7.427 -5.344 1.00 54.81 149 TRP A O 1
ATOM 1193 N N . GLY A 1 150 ? 8.528 8.442 -4.570 1.00 50.16 150 GLY A N 1
ATOM 1194 C CA . GLY A 1 150 ? 9.020 9.812 -4.722 1.00 50.16 150 GLY A CA 1
ATOM 1195 C C . GLY A 1 150 ? 10.257 10.057 -3.865 1.00 50.16 150 GLY A C 1
ATOM 1196 O O . GLY A 1 150 ? 11.272 10.485 -4.395 1.00 50.16 150 GLY A O 1
ATOM 1197 N N . GLN A 1 151 ? 10.224 9.656 -2.591 1.00 50.44 151 GLN A N 1
ATOM 1198 C CA . GLN A 1 151 ? 11.383 9.727 -1.690 1.00 50.44 151 GLN A CA 1
ATOM 1199 C C . GLN A 1 151 ? 12.519 8.793 -2.116 1.00 50.44 151 GLN A C 1
ATOM 1201 O O . GLN A 1 151 ? 13.680 9.184 -2.058 1.00 50.44 151 GLN A O 1
ATOM 1206 N N . PHE A 1 152 ? 12.207 7.581 -2.594 1.00 54.62 152 PHE A N 1
ATOM 1207 C CA . PHE A 1 152 ? 13.211 6.693 -3.187 1.00 54.62 152 PHE A CA 1
ATOM 1208 C C . PHE A 1 152 ? 13.859 7.336 -4.425 1.00 54.62 152 PHE A C 1
ATOM 1210 O O . PHE A 1 152 ? 15.077 7.358 -4.543 1.00 54.62 152 PHE A O 1
ATOM 1217 N N . ILE A 1 153 ? 13.067 7.900 -5.337 1.00 51.00 153 ILE A N 1
ATOM 1218 C CA . ILE A 1 153 ? 13.541 8.570 -6.550 1.00 51.00 153 ILE A CA 1
ATOM 1219 C C . ILE A 1 153 ? 14.306 9.848 -6.198 1.00 51.00 153 ILE A C 1
ATOM 1221 O O . ILE A 1 153 ? 15.297 10.121 -6.854 1.00 51.00 153 ILE A O 1
ATOM 1225 N N . GLU A 1 154 ? 13.891 10.620 -5.194 1.00 50.25 154 GLU A N 1
ATOM 1226 C CA . GLU A 1 154 ? 14.572 11.835 -4.725 1.00 50.25 154 GLU A CA 1
ATOM 1227 C C . GLU A 1 154 ? 15.897 11.522 -4.033 1.00 50.25 154 GLU A C 1
ATOM 1229 O O . GLU A 1 154 ? 16.915 12.097 -4.410 1.00 50.25 154 GLU A O 1
ATOM 1234 N N . ALA A 1 155 ? 15.926 10.537 -3.133 1.00 51.12 155 ALA A N 1
ATOM 1235 C CA . ALA A 1 155 ? 17.160 10.026 -2.536 1.00 51.12 155 ALA A CA 1
ATOM 1236 C C . ALA A 1 155 ? 18.128 9.457 -3.592 1.00 51.12 155 ALA A C 1
ATOM 1238 O O . ALA A 1 155 ? 19.335 9.441 -3.386 1.00 51.12 155 ALA A O 1
ATOM 1239 N N . ASN A 1 156 ? 17.609 9.024 -4.746 1.00 49.62 156 ASN A N 1
ATOM 1240 C CA . ASN A 1 156 ? 18.393 8.545 -5.884 1.00 49.62 156 ASN A CA 1
ATOM 1241 C C . ASN A 1 156 ? 18.481 9.570 -7.047 1.00 49.62 156 ASN A C 1
ATOM 1243 O O . ASN A 1 156 ? 19.053 9.257 -8.093 1.00 49.62 156 ASN A O 1
ATOM 1247 N N . ARG A 1 157 ? 17.945 10.798 -6.911 1.00 43.34 157 ARG A N 1
ATOM 1248 C CA . ARG A 1 157 ? 17.981 11.854 -7.954 1.00 43.34 157 ARG A CA 1
ATOM 1249 C C . ARG A 1 157 ? 19.349 12.516 -8.016 1.00 43.34 157 ARG A C 1
ATOM 1251 O O . ARG A 1 157 ? 19.799 12.827 -9.116 1.00 43.34 157 ARG A O 1
ATOM 1258 N N . GLU A 1 158 ? 20.031 12.643 -6.878 1.00 38.75 158 GLU A N 1
ATOM 1259 C CA . GLU A 1 158 ? 21.437 13.076 -6.806 1.00 38.75 158 GLU A CA 1
ATOM 1260 C C . GLU A 1 15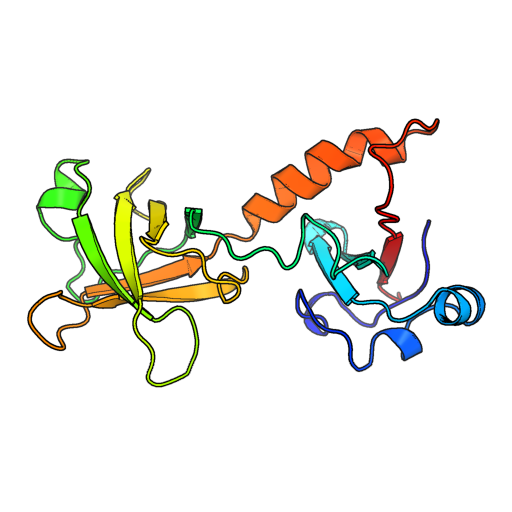8 ? 22.381 12.119 -7.561 1.00 38.75 158 GLU A C 1
ATOM 1262 O O . GLU A 1 158 ? 23.482 12.488 -7.953 1.00 38.75 158 GLU A O 1
ATOM 1267 N N . MET A 1 159 ? 21.916 10.908 -7.883 1.00 39.66 159 MET A N 1
ATOM 1268 C CA . MET A 1 159 ? 22.658 9.906 -8.651 1.00 39.66 159 MET A CA 1
ATOM 1269 C C . MET A 1 159 ? 22.612 10.148 -10.175 1.00 39.66 159 MET A C 1
ATOM 1271 O O . MET A 1 159 ? 23.378 9.544 -10.926 1.00 39.66 159 MET A O 1
ATOM 1275 N N . SER A 1 160 ? 21.725 11.034 -10.658 1.00 36.47 160 SER A N 1
ATOM 1276 C CA . SER A 1 160 ? 21.554 11.351 -12.090 1.00 36.47 160 SER A CA 1
ATOM 1277 C C . SER A 1 160 ? 22.412 12.529 -12.585 1.00 36.47 160 SER A C 1
ATOM 1279 O O . SER A 1 160 ? 22.426 12.786 -13.787 1.00 36.47 160 SER A O 1
ATOM 1281 N N . SER A 1 161 ? 23.138 13.228 -11.701 1.00 32.69 161 SER A N 1
ATOM 1282 C CA . SER A 1 161 ? 24.003 14.377 -12.044 1.00 32.69 161 SER A CA 1
ATOM 1283 C C . SER A 1 161 ? 25.482 14.037 -12.278 1.00 32.69 161 SER A C 1
ATOM 1285 O O . SER A 1 161 ? 26.267 14.930 -12.582 1.00 32.69 161 SER A O 1
ATOM 1287 N N . GLY A 1 162 ? 25.858 12.756 -12.229 1.00 35.59 162 GLY A N 1
ATOM 1288 C CA . GLY A 1 162 ? 27.226 12.308 -12.500 1.00 35.59 162 GLY A CA 1
ATOM 1289 C C . GLY A 1 162 ? 28.117 12.265 -11.253 1.00 35.59 162 GLY A C 1
ATOM 1290 O O . GLY A 1 162 ? 28.012 13.101 -10.367 1.00 35.59 162 GLY A O 1
ATOM 1291 N N . LEU A 1 163 ? 29.008 11.268 -11.258 1.00 28.41 163 LEU A N 1
ATOM 1292 C CA . LEU A 1 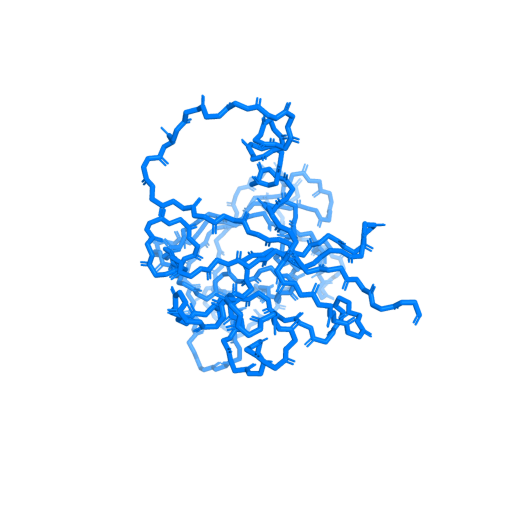163 ? 29.926 10.801 -10.206 1.00 28.41 163 LEU A CA 1
ATOM 1293 C C . LEU A 1 163 ? 29.314 9.977 -9.050 1.00 28.41 163 LEU A C 1
ATOM 1295 O O . LEU A 1 163 ? 28.748 10.494 -8.098 1.00 28.41 163 LEU A O 1
ATOM 1299 N N . SER A 1 164 ? 29.540 8.657 -9.161 1.00 36.81 164 SER A N 1
ATOM 1300 C CA . SER A 1 164 ? 29.907 7.695 -8.098 1.00 36.81 164 SER A CA 1
ATOM 1301 C C . SER A 1 164 ? 30.151 8.334 -6.722 1.00 36.81 164 SER A C 1
ATOM 1303 O O . SER A 1 164 ? 31.036 9.173 -6.606 1.00 36.81 164 SER A O 1
ATOM 1305 N N . THR A 1 165 ? 29.461 7.919 -5.656 1.00 28.14 165 THR A N 1
ATOM 1306 C CA . THR A 1 165 ? 29.832 6.715 -4.887 1.00 28.14 165 THR A CA 1
ATOM 1307 C C . THR A 1 165 ? 28.632 5.943 -4.338 1.00 28.14 165 THR A C 1
ATOM 1309 O O . THR A 1 165 ? 27.689 6.506 -3.794 1.00 28.14 165 THR A O 1
ATOM 1312 N N . ALA A 1 166 ? 28.735 4.623 -4.447 1.00 29.42 166 ALA A N 1
ATOM 1313 C CA . ALA A 1 166 ? 27.779 3.627 -4.003 1.00 29.42 166 ALA A CA 1
ATOM 1314 C C . ALA A 1 166 ? 27.406 3.724 -2.508 1.00 29.42 166 ALA A C 1
ATOM 1316 O O . ALA A 1 166 ? 28.280 3.794 -1.647 1.00 29.42 166 ALA A O 1
ATOM 1317 N N . THR A 1 167 ? 26.118 3.541 -2.204 1.00 30.67 167 THR A N 1
ATOM 1318 C CA . THR A 1 167 ? 25.775 2.482 -1.240 1.00 30.67 167 THR A CA 1
ATOM 1319 C C . THR A 1 167 ? 25.872 1.178 -2.041 1.00 30.67 167 THR A C 1
ATOM 1321 O O . THR A 1 167 ? 25.320 1.129 -3.144 1.00 30.67 167 THR A O 1
ATOM 1324 N N . PRO A 1 168 ? 26.660 0.179 -1.620 1.00 29.31 168 PRO A N 1
ATOM 1325 C CA . PRO A 1 168 ? 27.022 -0.938 -2.488 1.00 29.31 168 PRO A CA 1
ATOM 1326 C C . PRO A 1 168 ? 25.781 -1.744 -2.899 1.00 29.31 168 PRO A C 1
ATOM 1328 O O . PRO A 1 168 ? 25.081 -2.263 -2.037 1.00 29.31 168 PRO A O 1
ATOM 1331 N N . GLY A 1 169 ? 25.550 -1.877 -4.212 1.00 32.19 169 GLY A N 1
ATOM 1332 C CA . GLY A 1 169 ? 24.780 -3.000 -4.768 1.00 32.19 169 GLY A CA 1
ATOM 1333 C C . GLY A 1 169 ? 23.376 -2.739 -5.317 1.00 32.19 169 GLY A C 1
ATOM 1334 O O . GLY A 1 169 ? 22.595 -3.681 -5.333 1.00 32.19 169 GLY A O 1
ATOM 1335 N N . VAL A 1 170 ? 23.015 -1.521 -5.751 1.00 35.53 170 VAL A N 1
ATOM 1336 C CA . VAL A 1 170 ? 21.753 -1.326 -6.501 1.00 35.53 170 VAL A CA 1
ATOM 1337 C C . VAL A 1 170 ? 21.947 -0.494 -7.773 1.00 35.53 170 VAL A C 1
ATOM 1339 O O . VAL A 1 170 ? 22.010 0.734 -7.738 1.00 35.53 170 VAL A O 1
ATOM 1342 N N . THR A 1 171 ? 21.971 -1.152 -8.933 1.00 44.56 171 THR A N 1
ATOM 1343 C CA . THR A 1 171 ? 21.893 -0.500 -10.246 1.00 44.56 171 THR A CA 1
ATOM 1344 C C . THR A 1 171 ? 20.429 -0.202 -10.577 1.00 44.56 171 THR A C 1
ATOM 1346 O O . THR A 1 171 ? 19.646 -1.107 -10.882 1.00 44.56 171 THR A O 1
ATOM 1349 N N . VAL A 1 172 ? 20.047 1.078 -10.525 1.00 51.34 172 VAL A N 1
ATOM 1350 C CA . VAL A 1 172 ? 18.724 1.556 -10.954 1.00 51.34 172 VAL A CA 1
ATOM 1351 C C . VAL A 1 172 ? 18.829 2.151 -12.352 1.00 51.34 172 VAL A C 1
ATOM 1353 O O . VAL A 1 172 ? 19.578 3.098 -12.600 1.00 51.34 172 VAL A O 1
ATOM 1356 N N . CYS A 1 173 ? 18.036 1.621 -13.275 1.00 59.41 173 CYS A N 1
ATOM 1357 C CA . CYS A 1 173 ? 18.017 2.063 -14.661 1.00 59.41 173 CYS A CA 1
ATOM 1358 C C . CYS A 1 173 ? 16.610 2.436 -15.117 1.00 59.41 173 CYS A C 1
ATOM 1360 O O . CYS A 1 173 ? 15.627 1.978 -14.546 1.00 59.41 173 CYS A O 1
ATOM 1362 N N . SER A 1 174 ? 16.500 3.269 -16.150 1.00 56.06 174 SER A N 1
ATOM 1363 C CA . SER A 1 174 ? 15.214 3.745 -16.662 1.00 56.06 174 SER A CA 1
ATOM 1364 C C . SER A 1 174 ? 14.854 3.104 -18.001 1.00 56.06 174 SER A C 1
ATOM 1366 O O . SER A 1 174 ? 15.711 2.808 -18.834 1.00 56.06 174 SER A O 1
ATOM 1368 N N . MET A 1 175 ? 13.560 2.911 -18.228 1.00 53.00 175 MET A N 1
ATOM 1369 C CA . MET A 1 175 ? 12.981 2.713 -19.550 1.00 53.00 175 MET A CA 1
ATOM 1370 C C . MET A 1 175 ? 12.197 3.972 -19.913 1.00 53.00 175 MET A C 1
ATOM 1372 O O . MET A 1 175 ? 11.468 4.498 -19.073 1.00 53.00 175 MET A O 1
ATOM 1376 N N . ALA A 1 176 ? 12.354 4.441 -21.149 1.00 56.59 176 ALA A N 1
ATOM 1377 C CA . ALA A 1 176 ? 11.606 5.581 -21.673 1.00 56.59 176 ALA A CA 1
ATOM 1378 C C . ALA A 1 176 ? 10.407 5.108 -22.505 1.00 56.59 176 ALA A C 1
ATOM 1380 O O . ALA A 1 176 ? 10.446 4.039 -23.119 1.00 56.59 176 ALA A O 1
ATOM 1381 N N . GLU A 1 177 ? 9.344 5.897 -22.572 1.00 42.91 177 GLU A N 1
ATOM 1382 C CA . GLU A 1 177 ? 8.225 5.598 -23.463 1.00 42.91 177 GLU A CA 1
ATOM 1383 C C . GLU A 1 177 ? 8.643 5.727 -24.947 1.00 42.91 177 GLU A C 1
ATOM 1385 O O . GLU A 1 177 ? 9.517 6.524 -25.310 1.00 42.91 177 GLU A O 1
ATOM 1390 N N . ARG A 1 178 ? 8.079 4.892 -25.830 1.00 58.41 178 ARG A N 1
ATOM 1391 C CA . ARG A 1 178 ? 8.197 5.101 -27.283 1.00 58.41 178 ARG A CA 1
ATOM 1392 C C . ARG A 1 178 ? 7.340 6.305 -27.675 1.00 58.41 178 ARG A C 1
ATOM 1394 O O . ARG A 1 178 ? 6.227 6.424 -27.179 1.00 58.41 178 ARG A O 1
ATOM 1401 N N . ASN A 1 179 ? 7.865 7.150 -28.562 1.00 47.41 179 ASN A N 1
ATOM 1402 C CA . ASN A 1 179 ? 7.048 8.148 -29.255 1.00 47.41 179 ASN A CA 1
ATOM 1403 C C . ASN A 1 179 ? 5.949 7.469 -30.073 1.00 47.41 179 ASN A C 1
ATOM 1405 O O . ASN A 1 179 ? 6.234 6.373 -30.619 1.00 47.41 179 ASN A O 1
#

Foldseek 3Di:
DAFFADAFQVVAFFQDQPPVLVGGDPVVPVVATKGFQAADRVQRKTKIWRCCVPPDRQWQAQKFKWFQWQWPVRAAPPCLVVQHKDKFFKDLDPDDDTFIWIWGAPDRGMIMTGTPDGGSSLGFQTKIWGHHPPDGDTTTITTGHSCVVVVVCVVCVVVVPDDDDDPPDIDMHIHHYDD